Protein AF-A0ABD0L2Q4-F1 (afdb_monomer)

pLDDT: mean 79.16, std 17.63, range [41.12, 97.25]

InterPro domains:
  IPR006015 Universal stress protein A family [PR01438] (31-43)
  IPR006015 Universal stress protein A family [PR01438] (49-71)
  IPR006016 UspA [PF00582] (17-71)
  IPR014729 Rossmann-like alpha/beta/alpha sandwich fold [G3DSA:3.40.50.620] (7-77)
  IPR051688 Universal stress protein A [PTHR43010] (24-71)

Nearest PDB structures (foldseek):
  1mjh-assembly1_B  TM=8.324E-01  e=1.356E-03  Methanocaldococcus jannaschii
  2dum-assembly2_C  TM=8.409E-01  e=4.978E-03  Pyrococcus horikoshii OT3
  1mjh-assembly1_A  TM=8.338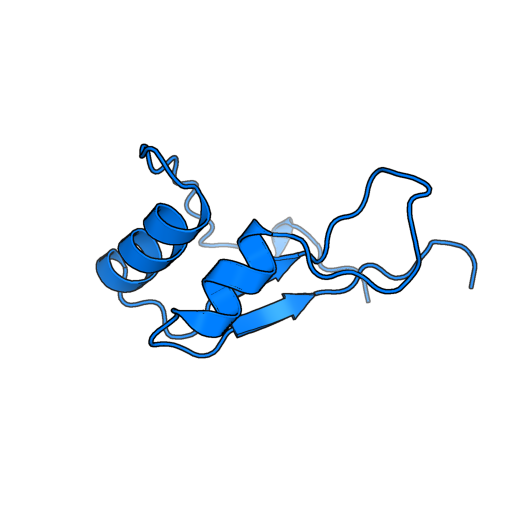E-01  e=5.709E-03  Methanocaldococcus jannaschii
  3hgm-assembly1_B  TM=8.620E-01  e=8.607E-03  Halomonas elongata
  5ahw-assembly2_D  TM=7.417E-01  e=3.623E-02  Mycolicibacterium smegmatis MC2 155

Radius of gyration: 14.07 Å; Cα contacts (8 Å, |Δi|>4): 59; chains: 1; bounding box: 28×26×40 Å

Organism: NCBI:txid370345

Sequence (77 aa):
MSLNLSQVQDAKFAHPHGQEAWHEIIKYAEKVGAGLIVIGSRGQGKLRRTFLGSVSDSVLHHSHVPVLVCRNKDASD

Solvent-accessible surface area (backbone atoms only — not comparable to full-atom values): 5288 Å² total; per-residue (Å²): 137,83,85,59,75,88,75,59,86,81,79,76,90,78,83,79,85,72,97,45,74,35,57,41,51,47,54,49,35,60,75,71,66,49,78,59,47,79,45,67,39,75,88,92,70,98,73,65,98,79,66,71,35,71,50,52,47,51,34,64,77,68,44,95,48,55,69,46,76,46,72,76,78,74,94,81,121

Mean predicted aligned error: 8.79 Å

Foldseek 3Di:
DDDDPVVCPDDDDDDFDDDAPLVSQQVVCVVVVPQEAEDEQDDDDPPDDDDRDPSRVSNCVPHPHHYHYDYDDDPPD

Secondary structure (DSSP, 8-state):
-PPPGGG-TT-------SS-HHHHHHHHHHHTT-S-EEEE---SSS--TT---HHHHHHHHH-SS-EEEEPPPPS--

Structure (mmCIF, N/CA/C/O backbone):
data_AF-A0ABD0L2Q4-F1
#
_entry.id   AF-A0ABD0L2Q4-F1
#
loop_
_atom_site.group_PDB
_atom_site.id
_atom_site.type_symbol
_atom_site.label_atom_id
_atom_site.label_alt_id
_atom_site.label_comp_id
_atom_site.label_asym_id
_atom_site.label_entity_id
_atom_site.label_seq_id
_atom_site.pdbx_PDB_ins_code
_atom_site.Cartn_x
_atom_site.Cartn_y
_atom_site.Cartn_z
_atom_site.occupancy
_atom_site.B_iso_or_equiv
_atom_site.auth_seq_id
_atom_site.auth_comp_id
_atom_site.auth_asym_id
_atom_site.auth_atom_id
_atom_site.pdbx_PDB_model_num
ATOM 1 N N . MET A 1 1 ? -12.089 2.139 -20.189 1.00 41.12 1 MET A N 1
ATOM 2 C CA . MET A 1 1 ? -12.880 2.782 -19.121 1.00 41.12 1 MET A CA 1
ATOM 3 C C . MET A 1 1 ? -11.916 3.630 -18.307 1.00 41.12 1 MET A C 1
ATOM 5 O O . MET A 1 1 ? -11.154 3.075 -17.529 1.00 41.12 1 MET A O 1
ATOM 9 N N . SER A 1 2 ? -11.845 4.931 -18.594 1.00 45.97 2 SER A N 1
ATOM 10 C CA . SER A 1 2 ? -10.967 5.860 -17.869 1.00 45.97 2 SER A CA 1
ATOM 11 C C . SER A 1 2 ? -11.702 6.376 -16.640 1.00 45.97 2 SER A C 1
ATOM 13 O O . SER A 1 2 ? -12.784 6.942 -16.776 1.00 45.97 2 SER A O 1
ATOM 15 N N . LEU A 1 3 ? -11.137 6.158 -15.453 1.00 51.88 3 LEU A N 1
ATOM 16 C CA . LEU A 1 3 ? -11.621 6.770 -14.215 1.00 51.88 3 LEU A CA 1
ATOM 17 C C . LEU A 1 3 ? -11.258 8.257 -14.228 1.00 51.88 3 LEU A C 1
ATOM 19 O O . LEU A 1 3 ? -10.099 8.612 -14.446 1.00 51.88 3 LEU A O 1
ATOM 23 N N . ASN A 1 4 ? -12.251 9.121 -14.023 1.00 51.81 4 ASN A N 1
ATOM 24 C CA . ASN A 1 4 ? -12.042 10.560 -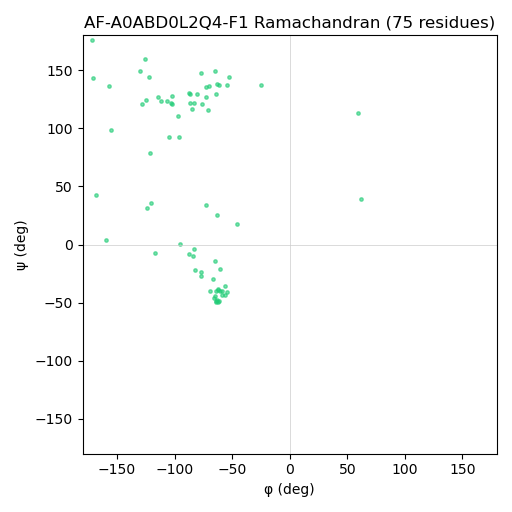13.915 1.00 51.81 4 ASN A CA 1
ATOM 25 C C . ASN A 1 4 ? -11.704 10.895 -12.454 1.00 51.81 4 ASN A C 1
ATOM 27 O O . ASN A 1 4 ? -12.426 10.481 -11.548 1.00 51.81 4 ASN A O 1
ATOM 31 N N . LEU A 1 5 ? -10.622 11.640 -12.207 1.00 57.75 5 LEU A N 1
ATOM 32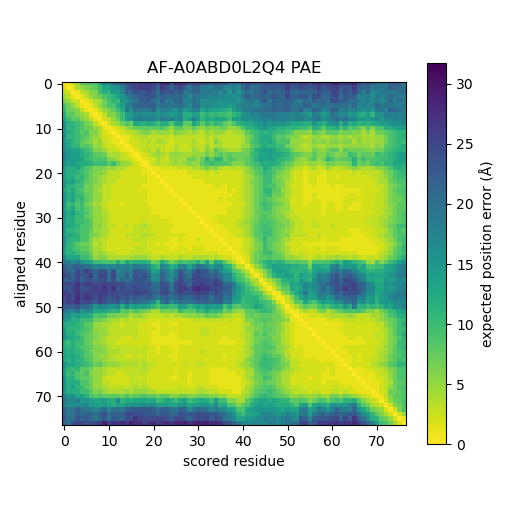 C CA . LEU A 1 5 ? -10.179 11.993 -10.846 1.00 57.75 5 LEU A CA 1
ATOM 33 C C . LEU A 1 5 ? -11.231 12.806 -10.066 1.00 57.75 5 LEU A C 1
ATOM 35 O O . LEU A 1 5 ? -11.238 12.768 -8.841 1.00 57.75 5 LEU A O 1
ATOM 39 N N . SER A 1 6 ? -12.166 13.464 -10.761 1.00 60.50 6 SER A N 1
ATOM 40 C CA . SER A 1 6 ? -13.321 14.159 -10.171 1.00 60.50 6 SER A CA 1
ATOM 41 C C . SER A 1 6 ? -14.328 13.238 -9.467 1.00 60.50 6 SER A C 1
ATOM 43 O O . SER A 1 6 ? -15.171 13.718 -8.713 1.00 60.50 6 SER A O 1
ATOM 45 N N . GLN A 1 7 ? -14.253 11.921 -9.685 1.00 61.12 7 GLN A N 1
ATOM 46 C CA . GLN A 1 7 ? -15.121 10.933 -9.036 1.00 61.12 7 GLN A CA 1
ATOM 47 C C . GLN A 1 7 ? -14.573 10.448 -7.683 1.00 61.12 7 GLN A C 1
ATOM 49 O O . GLN A 1 7 ? -15.278 9.744 -6.965 1.00 61.12 7 GLN A O 1
ATOM 54 N N . VAL A 1 8 ? -13.338 10.811 -7.316 1.00 63.75 8 VAL A N 1
ATOM 55 C CA . VAL A 1 8 ? -12.731 10.432 -6.033 1.00 63.75 8 VAL A CA 1
ATOM 56 C C . VAL A 1 8 ? -12.927 11.575 -5.038 1.00 63.75 8 VAL A C 1
ATOM 58 O O . VAL A 1 8 ? -12.131 12.507 -4.986 1.00 63.75 8 VAL A O 1
ATOM 61 N N . GLN A 1 9 ? -14.012 11.520 -4.267 1.00 62.25 9 GLN A N 1
ATOM 62 C CA . GLN A 1 9 ? -14.392 12.612 -3.359 1.00 62.25 9 GLN A CA 1
ATOM 63 C C . GLN A 1 9 ? -13.643 12.582 -2.011 1.00 62.25 9 GLN A C 1
ATOM 65 O O . GLN A 1 9 ? -13.469 13.633 -1.406 1.00 62.25 9 GLN A O 1
ATOM 70 N N . ASP A 1 10 ? -13.101 11.426 -1.600 1.00 73.31 10 ASP A N 1
ATOM 71 C CA . ASP A 1 10 ? -12.452 11.226 -0.288 1.00 73.31 10 ASP A CA 1
ATOM 72 C C . ASP A 1 10 ? -10.976 10.791 -0.380 1.00 73.31 10 ASP A C 1
ATOM 74 O O . ASP A 1 10 ? -10.478 9.995 0.423 1.00 73.31 10 ASP A O 1
ATOM 78 N N . ALA A 1 11 ? -10.237 11.295 -1.372 1.00 76.50 11 ALA A N 1
ATOM 79 C CA . ALA A 1 11 ? -8.806 11.015 -1.464 1.00 76.50 11 ALA A CA 1
ATOM 80 C C . ALA A 1 11 ? -8.032 11.744 -0.355 1.00 76.50 11 ALA A C 1
ATOM 82 O O . ALA A 1 11 ? -7.931 12.971 -0.347 1.00 76.50 11 ALA A O 1
ATOM 83 N N . LYS A 1 12 ? -7.415 10.982 0.552 1.00 84.00 12 LYS A N 1
ATOM 84 C CA . LYS A 1 12 ? -6.414 11.497 1.492 1.00 84.00 12 LYS A CA 1
ATOM 85 C C . LYS A 1 12 ? -5.028 11.090 1.020 1.00 84.00 12 LYS A C 1
ATOM 87 O O . LYS A 1 12 ? -4.735 9.905 0.888 1.00 84.00 12 LYS A O 1
ATOM 92 N N . PHE 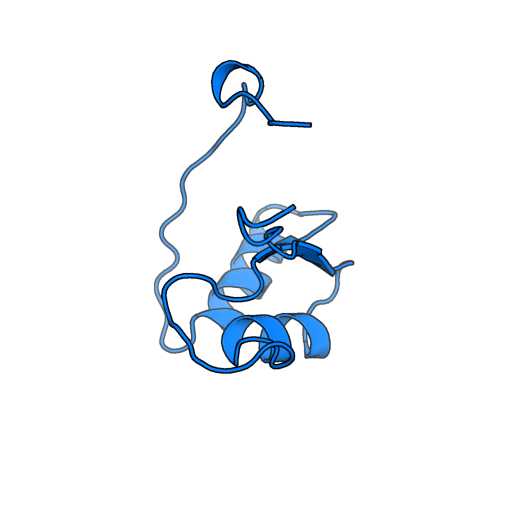A 1 13 ? -4.169 12.077 0.799 1.00 87.19 13 PHE A N 1
ATOM 93 C CA . PHE A 1 13 ? -2.760 11.821 0.537 1.00 87.19 13 PHE A CA 1
ATOM 94 C C . PHE A 1 13 ? -2.034 11.574 1.854 1.00 87.19 13 PHE A C 1
ATOM 96 O O . PHE A 1 13 ? -2.140 12.359 2.798 1.00 87.19 13 PHE A O 1
ATOM 103 N N . ALA A 1 14 ? -1.278 10.486 1.902 1.00 87.56 14 ALA A N 1
ATOM 104 C CA . ALA A 1 14 ? -0.405 10.158 3.011 1.00 87.56 14 ALA A CA 1
ATOM 105 C C . ALA A 1 14 ? 1.024 10.020 2.500 1.00 87.56 14 ALA A C 1
ATOM 107 O O . ALA A 1 14 ? 1.252 9.499 1.410 1.00 87.56 14 ALA A O 1
ATOM 108 N N . HIS A 1 15 ? 1.976 10.446 3.325 1.00 89.81 15 HIS A N 1
ATOM 109 C CA . HIS A 1 15 ? 3.403 10.256 3.086 1.00 89.81 15 HIS A CA 1
ATOM 110 C C . HIS A 1 15 ? 3.982 9.464 4.261 1.00 89.81 15 HIS A C 1
ATOM 112 O O . HIS A 1 15 ? 4.514 10.054 5.202 1.00 89.81 15 HIS A O 1
ATOM 118 N N . PRO A 1 16 ? 3.795 8.133 4.285 1.00 85.06 16 PRO A N 1
ATOM 119 C CA . PRO A 1 16 ? 4.422 7.285 5.286 1.00 85.06 16 PRO A CA 1
ATOM 120 C C . PRO A 1 16 ? 5.946 7.349 5.137 1.00 85.06 16 PRO A C 1
ATOM 122 O O . PRO A 1 16 ? 6.464 7.323 4.020 1.00 85.06 16 PRO A O 1
ATOM 125 N N . HIS A 1 17 ? 6.662 7.427 6.256 1.00 88.00 17 HIS A N 1
ATOM 126 C CA . HIS A 1 17 ? 8.123 7.448 6.279 1.00 88.00 17 HIS A CA 1
ATOM 127 C C . HIS A 1 17 ? 8.645 6.189 6.966 1.00 88.00 17 HIS A C 1
ATOM 129 O O . HIS A 1 17 ? 8.288 5.908 8.108 1.00 88.00 17 HIS A O 1
ATO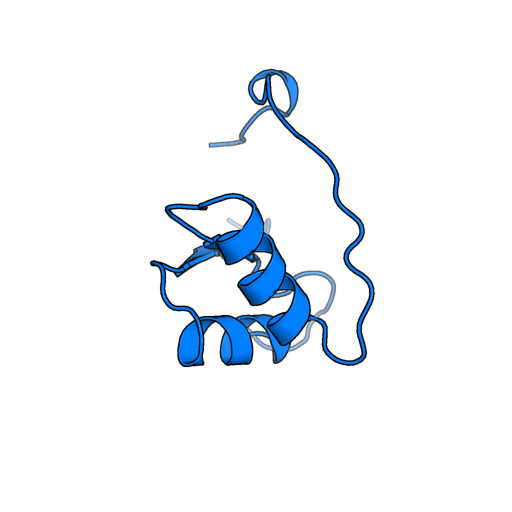M 135 N N . GLY A 1 18 ? 9.533 5.471 6.285 1.00 87.44 18 GLY A N 1
ATOM 136 C CA . GLY A 1 18 ? 10.180 4.264 6.789 1.00 87.44 18 GLY A CA 1
ATOM 137 C C . GLY A 1 18 ? 11.293 3.807 5.852 1.00 87.44 18 GLY A C 1
ATOM 138 O O . GLY A 1 18 ? 11.516 4.407 4.800 1.00 87.44 18 GLY A O 1
ATOM 139 N N . GLN A 1 19 ? 12.013 2.757 6.250 1.00 86.06 19 GLN A N 1
ATOM 140 C CA . GLN A 1 19 ? 13.148 2.244 5.471 1.00 86.06 19 GLN A CA 1
ATOM 141 C C . GLN A 1 19 ? 12.704 1.425 4.252 1.00 86.06 19 GLN A C 1
ATOM 143 O O . GLN A 1 19 ? 13.409 1.383 3.247 1.00 86.06 19 GLN A O 1
ATOM 148 N N . GLU A 1 20 ? 11.518 0.815 4.318 1.00 90.81 20 GLU A N 1
ATOM 149 C CA . GLU A 1 20 ? 10.996 -0.053 3.267 1.00 90.81 20 GLU A CA 1
ATOM 150 C C . GLU A 1 20 ? 9.580 0.362 2.864 1.00 90.81 20 GLU A C 1
ATOM 152 O O . GLU A 1 20 ? 8.652 0.361 3.672 1.00 90.81 20 GLU A O 1
ATOM 157 N N . ALA A 1 21 ? 9.397 0.694 1.583 1.00 91.75 21 ALA A N 1
ATOM 158 C CA . ALA A 1 21 ? 8.118 1.192 1.076 1.00 91.75 21 ALA A CA 1
ATOM 159 C C . ALA A 1 21 ? 6.969 0.187 1.257 1.00 91.75 21 ALA A C 1
ATOM 161 O O . ALA A 1 21 ? 5.859 0.579 1.600 1.00 91.75 21 ALA A O 1
ATOM 162 N N . TRP A 1 22 ? 7.228 -1.108 1.039 1.00 93.44 22 TRP A N 1
ATOM 163 C CA . TRP A 1 22 ? 6.201 -2.148 1.160 1.00 93.44 22 TRP A CA 1
ATOM 164 C C . TRP A 1 22 ? 5.686 -2.273 2.600 1.00 93.44 22 TRP A C 1
ATOM 166 O O . TRP A 1 22 ? 4.481 -2.404 2.812 1.00 93.44 22 TRP A O 1
ATOM 176 N N . HIS A 1 23 ? 6.590 -2.166 3.576 1.00 95.88 23 HIS A N 1
ATOM 177 C 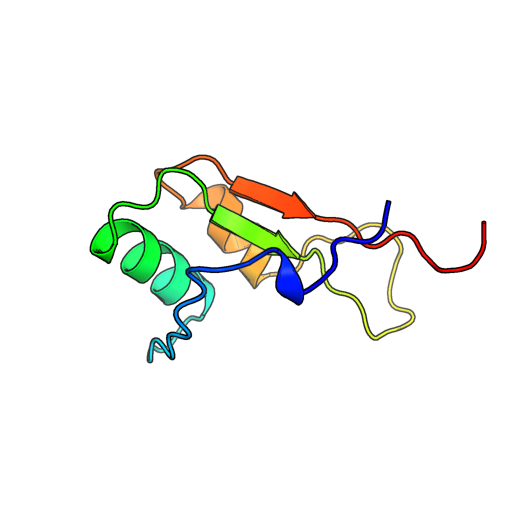CA . HIS A 1 23 ? 6.266 -2.260 4.992 1.00 95.88 23 HIS A CA 1
ATOM 178 C C . HIS A 1 23 ? 5.378 -1.091 5.420 1.00 95.88 23 HIS A C 1
ATOM 180 O O . HIS A 1 23 ? 4.344 -1.278 6.057 1.00 95.88 23 HIS A O 1
ATOM 186 N N . GLU A 1 24 ? 5.741 0.125 5.011 1.00 96.62 24 GLU A N 1
ATOM 187 C CA . GLU A 1 24 ? 4.962 1.316 5.343 1.00 96.62 24 GLU A CA 1
ATOM 188 C C . GLU A 1 24 ? 3.582 1.335 4.670 1.00 96.62 24 GLU A C 1
ATOM 190 O O . GLU A 1 24 ? 2.631 1.850 5.255 1.00 96.62 24 GLU A O 1
ATOM 195 N N . ILE A 1 25 ? 3.430 0.726 3.488 1.00 95.06 25 ILE A N 1
ATOM 196 C CA . ILE A 1 25 ? 2.117 0.547 2.848 1.00 95.06 25 ILE A CA 1
ATOM 197 C C . ILE A 1 25 ? 1.207 -0.335 3.712 1.00 95.06 25 ILE A C 1
ATOM 199 O O . ILE A 1 25 ? 0.073 0.057 3.983 1.00 95.06 25 ILE A O 1
ATOM 203 N N . ILE A 1 26 ? 1.691 -1.498 4.164 1.00 96.19 26 ILE A N 1
ATOM 204 C CA . ILE A 1 26 ? 0.903 -2.432 4.989 1.00 96.19 26 ILE A CA 1
ATOM 205 C C . ILE A 1 26 ? 0.557 -1.794 6.334 1.00 96.19 26 ILE A C 1
ATOM 207 O O . ILE A 1 26 ? -0.609 -1.738 6.715 1.00 96.19 26 ILE A O 1
ATOM 211 N N . LYS A 1 27 ? 1.553 -1.217 7.007 1.00 96.12 27 LYS A N 1
ATOM 212 C CA . LYS A 1 27 ? 1.374 -0.533 8.289 1.00 96.12 27 LYS A CA 1
ATOM 213 C C . LYS A 1 27 ? 0.383 0.627 8.197 1.00 96.12 27 LYS A C 1
ATOM 215 O O . LYS A 1 27 ? -0.418 0.847 9.105 1.00 96.12 27 LYS A O 1
ATOM 220 N N . TYR A 1 28 ? 0.419 1.392 7.106 1.00 95.50 28 TYR A N 1
ATOM 221 C CA . TYR A 1 28 ? -0.553 2.458 6.893 1.00 95.50 28 TYR A CA 1
ATOM 222 C C . TYR A 1 28 ? -1.954 1.902 6.617 1.00 95.50 28 TYR A C 1
ATOM 224 O O . TYR A 1 28 ? -2.923 2.434 7.157 1.00 95.50 28 TYR A O 1
ATOM 232 N N . ALA A 1 29 ? -2.068 0.824 5.834 1.00 95.56 29 ALA A N 1
ATOM 233 C CA . ALA A 1 29 ? -3.333 0.139 5.577 1.00 95.56 29 ALA A CA 1
ATOM 234 C C . ALA A 1 29 ? -3.982 -0.366 6.878 1.00 95.56 29 ALA A C 1
ATOM 236 O O . ALA A 1 29 ? -5.170 -0.135 7.091 1.00 95.56 29 ALA A O 1
ATOM 237 N N . GLU A 1 30 ? -3.201 -0.954 7.786 1.00 95.38 30 GLU A N 1
ATOM 238 C CA . GLU A 1 30 ? -3.658 -1.336 9.129 1.00 95.38 30 GLU A CA 1
ATOM 239 C C . GLU A 1 30 ? -4.123 -0.124 9.938 1.00 95.38 30 GLU A C 1
ATOM 241 O O . GLU A 1 30 ? -5.225 -0.125 10.486 1.00 95.38 30 GLU A O 1
ATOM 246 N N . LYS A 1 31 ? -3.315 0.945 9.968 1.00 95.00 31 LYS A N 1
ATOM 247 C CA . LYS A 1 31 ? -3.619 2.176 10.713 1.00 95.00 31 LYS A CA 1
ATOM 248 C C . LYS A 1 31 ? -4.961 2.790 10.315 1.00 95.00 31 LYS A C 1
ATOM 250 O O . LYS A 1 31 ? -5.630 3.378 11.162 1.00 95.00 31 LYS A O 1
ATOM 255 N N . VAL A 1 32 ? -5.333 2.707 9.038 1.00 94.00 32 VAL A N 1
ATOM 256 C CA . VAL A 1 32 ? -6.597 3.264 8.530 1.00 94.00 32 VAL A CA 1
ATOM 257 C C . VAL A 1 32 ? -7.728 2.236 8.459 1.00 94.00 32 VAL A C 1
ATOM 259 O O . VAL A 1 32 ? -8.826 2.593 8.042 1.00 94.00 32 VAL A O 1
ATOM 262 N N . GLY A 1 33 ? -7.482 0.980 8.847 1.00 95.25 33 GLY A N 1
ATOM 263 C CA . GLY A 1 33 ? -8.463 -0.100 8.743 1.00 95.25 33 GLY A CA 1
ATOM 264 C C . GLY A 1 33 ? -8.879 -0.390 7.297 1.00 95.25 33 GLY A C 1
ATOM 265 O O . GLY A 1 33 ? -10.059 -0.602 7.024 1.00 95.25 33 GLY A O 1
ATOM 266 N N . ALA A 1 34 ? -7.937 -0.339 6.352 1.00 95.12 34 ALA A N 1
ATOM 267 C CA . ALA A 1 34 ? -8.224 -0.555 4.938 1.00 95.12 34 ALA A CA 1
ATOM 268 C C . ALA A 1 34 ? -8.716 -1.989 4.683 1.00 95.12 34 ALA A C 1
ATOM 270 O O . ALA A 1 34 ? -8.054 -2.946 5.063 1.00 95.12 34 ALA A O 1
ATOM 271 N N . GLY A 1 35 ? -9.837 -2.147 3.974 1.00 96.62 35 GLY A N 1
ATOM 272 C CA . GLY A 1 35 ? -10.343 -3.465 3.562 1.00 96.62 35 GLY A CA 1
ATOM 273 C C . GLY A 1 35 ? -9.726 -4.016 2.268 1.00 96.62 35 GLY A C 1
ATOM 274 O O . GLY A 1 35 ? -9.966 -5.167 1.918 1.00 96.62 35 GLY A O 1
ATOM 275 N N . LEU A 1 36 ? -8.968 -3.195 1.535 1.00 95.75 36 LEU A N 1
ATOM 276 C CA . LEU A 1 36 ? -8.332 -3.541 0.263 1.00 95.75 36 LEU A CA 1
ATOM 277 C C . LEU A 1 36 ? -7.135 -2.618 0.028 1.00 95.75 36 LEU A C 1
ATOM 279 O O . LEU A 1 36 ? -7.249 -1.401 0.182 1.00 95.75 36 LEU A O 1
ATOM 283 N N . ILE A 1 37 ? -6.018 -3.185 -0.420 1.00 95.88 37 ILE A N 1
ATOM 284 C CA . ILE A 1 37 ? -4.882 -2.419 -0.937 1.00 95.88 37 ILE A CA 1
ATOM 285 C C . ILE A 1 37 ? -4.905 -2.482 -2.465 1.00 95.88 37 ILE A C 1
ATOM 287 O O . ILE A 1 37 ? -4.948 -3.561 -3.051 1.00 95.88 37 ILE A O 1
ATOM 291 N N . VAL A 1 38 ? -4.843 -1.326 -3.127 1.00 93.25 38 VAL A N 1
ATOM 292 C CA . VAL A 1 38 ? -4.736 -1.241 -4.590 1.00 93.25 38 VAL A CA 1
ATOM 293 C C . VAL A 1 38 ? -3.364 -0.695 -4.954 1.00 93.25 38 VAL A C 1
ATOM 295 O O . VAL A 1 38 ? -2.989 0.394 -4.525 1.00 93.25 38 VAL A O 1
ATOM 298 N N . ILE A 1 39 ? -2.618 -1.444 -5.762 1.00 90.38 39 ILE A N 1
ATOM 299 C CA . ILE A 1 39 ? -1.273 -1.076 -6.209 1.00 90.38 39 ILE A CA 1
ATOM 300 C C . ILE A 1 39 ? -1.139 -1.217 -7.721 1.00 90.38 39 ILE A C 1
ATOM 302 O O . ILE A 1 39 ? -1.753 -2.077 -8.350 1.00 90.38 39 ILE A O 1
ATOM 306 N N . GLY A 1 40 ? -0.292 -0.386 -8.321 1.00 84.00 40 GLY A N 1
ATOM 307 C CA . GLY A 1 40 ? 0.103 -0.566 -9.715 1.00 84.00 40 GLY A CA 1
ATOM 308 C C . GLY A 1 40 ? 1.138 -1.683 -9.873 1.00 84.00 40 GLY A C 1
ATOM 309 O O . GLY A 1 40 ? 2.015 -1.866 -9.025 1.00 84.00 40 GLY A O 1
ATOM 310 N N . SER A 1 41 ? 1.098 -2.394 -10.999 1.00 70.88 41 SER A N 1
ATOM 311 C CA . SER A 1 41 ? 2.292 -3.041 -11.550 1.00 70.88 41 SER A CA 1
ATOM 312 C C . SER A 1 41 ? 3.053 -1.982 -12.355 1.00 70.88 41 SER A C 1
ATOM 314 O O . SER A 1 41 ? 2.453 -1.380 -13.240 1.00 70.88 41 SER A O 1
ATOM 316 N N . ARG A 1 42 ? 4.319 -1.702 -12.019 1.00 65.56 42 ARG A N 1
ATOM 317 C CA . ARG A 1 42 ? 5.197 -0.673 -12.633 1.00 65.56 42 ARG A CA 1
ATOM 318 C C . ARG A 1 42 ? 4.863 -0.283 -14.091 1.00 65.56 42 ARG A C 1
ATOM 320 O O . ARG A 1 42 ? 4.720 -1.155 -14.940 1.00 65.56 42 ARG A O 1
ATOM 327 N N . GLY A 1 43 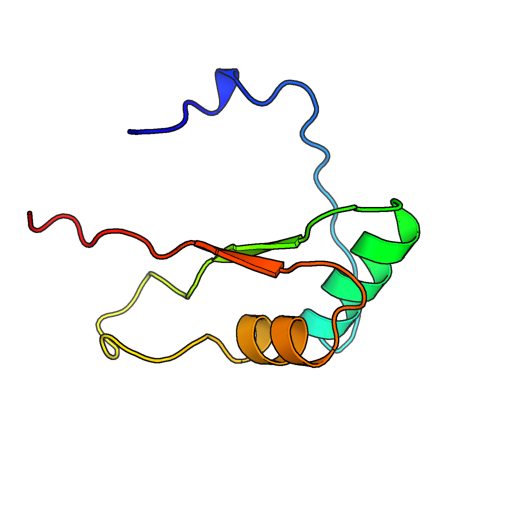? 4.910 1.018 -14.407 1.00 58.38 43 GLY A N 1
ATOM 328 C CA . GLY A 1 43 ? 4.857 1.521 -15.787 1.00 58.38 43 GLY A CA 1
ATOM 329 C C . GLY A 1 43 ? 5.496 2.903 -15.962 1.00 58.38 43 GLY A C 1
ATOM 330 O O . GLY A 1 43 ? 4.839 3.888 -15.658 1.00 58.38 43 GLY A O 1
ATOM 331 N N . GLN A 1 44 ? 6.753 2.940 -16.440 1.00 49.59 44 GLN A N 1
ATOM 332 C CA . GLN A 1 44 ? 7.434 4.035 -17.181 1.00 49.59 44 GLN A CA 1
ATOM 333 C C . GLN A 1 44 ? 8.780 3.534 -17.789 1.00 49.59 44 GLN A C 1
ATOM 335 O O . GLN A 1 44 ? 9.815 4.188 -17.695 1.00 49.59 44 GLN A O 1
ATOM 340 N N . GLY A 1 45 ? 8.835 2.331 -18.374 1.00 51.16 45 GLY A N 1
ATOM 341 C CA . GLY A 1 45 ? 10.076 1.853 -19.001 1.00 51.16 45 GLY A CA 1
ATOM 342 C C . GLY A 1 45 ? 9.897 0.572 -19.807 1.00 51.16 45 GLY A C 1
ATOM 343 O O . GLY A 1 45 ? 9.143 -0.307 -19.402 1.00 51.16 45 GLY A O 1
ATOM 344 N N . LYS A 1 46 ? 10.620 0.463 -20.932 1.00 49.09 46 LYS A N 1
ATOM 345 C CA . LYS A 1 46 ? 10.641 -0.659 -21.901 1.00 49.09 46 LYS A CA 1
ATOM 346 C C . LYS A 1 46 ? 11.147 -2.001 -21.324 1.00 49.09 46 LYS A C 1
ATOM 348 O O . LYS A 1 46 ? 11.680 -2.829 -22.059 1.00 49.09 46 LYS A O 1
ATOM 353 N N . LEU A 1 47 ? 11.029 -2.235 -20.019 1.00 54.59 47 LEU A N 1
ATOM 354 C CA . LEU A 1 47 ? 11.551 -3.425 -19.362 1.00 54.59 47 LEU A CA 1
ATOM 355 C C . LEU A 1 47 ? 10.416 -4.393 -19.010 1.00 54.59 47 LEU A C 1
ATOM 357 O O . LEU A 1 47 ? 9.823 -4.337 -17.943 1.00 54.59 47 LEU A O 1
ATOM 361 N N . ARG A 1 48 ? 10.195 -5.309 -19.957 1.00 51.28 48 ARG A N 1
ATOM 362 C CA . ARG A 1 48 ? 9.594 -6.643 -19.823 1.00 51.28 48 ARG A CA 1
ATOM 363 C C . ARG A 1 48 ? 8.163 -6.737 -19.268 1.00 51.28 48 ARG A C 1
ATOM 365 O O . ARG A 1 48 ? 7.890 -6.608 -18.082 1.00 51.28 48 ARG A O 1
ATOM 372 N N . ARG A 1 49 ? 7.309 -7.174 -20.191 1.00 54.81 49 ARG A N 1
ATOM 373 C CA . ARG A 1 49 ? 5.904 -7.608 -20.165 1.00 54.81 49 ARG A CA 1
ATOM 374 C C . ARG A 1 49 ? 5.453 -8.576 -19.040 1.00 54.81 49 ARG A C 1
ATOM 376 O O . ARG A 1 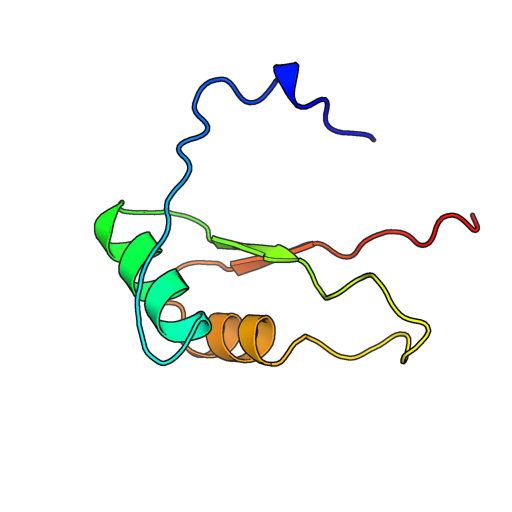49 ? 4.395 -9.173 -19.190 1.00 54.81 49 ARG A O 1
ATOM 383 N N . THR A 1 50 ? 6.162 -8.761 -17.920 1.00 55.31 50 THR A N 1
ATOM 384 C CA . THR A 1 50 ? 5.786 -9.844 -16.977 1.00 55.31 50 THR A CA 1
ATOM 385 C C . THR A 1 50 ? 6.267 -9.764 -15.525 1.00 55.31 50 THR A C 1
ATOM 387 O O . THR A 1 50 ? 5.994 -10.704 -14.786 1.00 55.31 50 THR A O 1
ATOM 390 N N . PHE A 1 51 ? 6.944 -8.705 -15.065 1.00 64.00 51 PHE A N 1
ATOM 391 C CA . PHE A 1 51 ? 7.456 -8.685 -13.683 1.00 64.00 51 PHE A CA 1
ATOM 392 C C . PHE A 1 51 ? 6.667 -7.752 -12.761 1.00 64.00 51 PHE A C 1
ATOM 394 O O . PHE A 1 51 ? 6.558 -6.548 -13.004 1.00 64.00 51 PHE A O 1
ATOM 401 N N . LEU A 1 52 ? 6.145 -8.320 -11.672 1.00 73.69 52 LEU A N 1
ATOM 402 C CA . LEU A 1 52 ? 5.628 -7.571 -10.534 1.00 73.69 52 LEU A CA 1
ATOM 403 C C . LEU A 1 52 ? 6.775 -6.745 -9.922 1.00 73.69 52 LEU A C 1
ATOM 405 O O . LEU A 1 52 ? 7.911 -7.209 -9.835 1.00 73.69 52 LEU A O 1
ATOM 409 N N . GLY A 1 53 ? 6.518 -5.483 -9.564 1.00 80.00 53 GLY A N 1
ATOM 410 C CA . GLY A 1 53 ? 7.539 -4.654 -8.917 1.00 80.00 53 GLY A CA 1
ATOM 411 C C . GLY A 1 53 ? 7.896 -5.217 -7.541 1.00 80.00 53 GLY A C 1
ATOM 412 O O . GLY A 1 53 ? 7.019 -5.758 -6.887 1.00 80.00 53 GLY A O 1
ATOM 413 N N . SER A 1 54 ? 9.139 -5.046 -7.078 1.00 86.00 54 SER A N 1
ATOM 414 C CA . SER A 1 54 ? 9.580 -5.572 -5.772 1.00 86.00 54 SER A CA 1
ATOM 415 C C . SER A 1 54 ? 8.687 -5.122 -4.614 1.00 86.00 54 SER A C 1
ATOM 417 O O . SER A 1 54 ? 8.320 -5.930 -3.780 1.00 86.00 54 SER A O 1
ATOM 419 N N . VAL A 1 55 ? 8.256 -3.857 -4.606 1.00 90.56 55 VAL A N 1
ATOM 420 C CA . VAL A 1 55 ? 7.297 -3.355 -3.607 1.00 90.56 55 VAL A CA 1
ATOM 421 C C . VAL A 1 55 ? 5.959 -4.075 -3.725 1.00 90.56 55 VAL A C 1
ATOM 423 O O . VAL A 1 55 ? 5.417 -4.528 -2.726 1.00 90.56 55 VAL A O 1
ATOM 426 N N . SER A 1 56 ? 5.429 -4.188 -4.943 1.00 89.69 56 SER A N 1
ATOM 427 C CA . SER A 1 56 ? 4.143 -4.836 -5.177 1.00 89.69 56 SER A CA 1
ATOM 428 C C . SER A 1 56 ? 4.170 -6.314 -4.783 1.00 89.69 56 SER A C 1
ATOM 430 O O . SER A 1 56 ? 3.215 -6.801 -4.193 1.00 89.69 56 SER A O 1
ATOM 432 N N . ASP A 1 57 ? 5.276 -6.996 -5.065 1.00 90.56 57 ASP A N 1
ATOM 433 C CA . ASP A 1 57 ? 5.539 -8.378 -4.674 1.00 90.56 57 ASP A CA 1
ATOM 434 C C . ASP A 1 57 ? 5.611 -8.532 -3.153 1.00 90.56 57 ASP A C 1
ATOM 436 O O . ASP A 1 57 ? 4.891 -9.347 -2.581 1.00 90.56 57 ASP A O 1
ATOM 440 N N . SER A 1 58 ? 6.385 -7.688 -2.472 1.00 93.75 58 SER A N 1
ATOM 441 C CA . SER A 1 58 ? 6.461 -7.718 -1.013 1.00 93.75 58 SER A CA 1
ATOM 442 C C . SER A 1 58 ? 5.112 -7.407 -0.357 1.00 93.75 58 SER A C 1
ATOM 444 O O . SER A 1 58 ? 4.760 -8.060 0.619 1.00 93.75 58 SER A O 1
ATOM 446 N N . VAL A 1 59 ? 4.315 -6.480 -0.901 1.00 94.81 59 VAL A N 1
ATOM 447 C CA . VAL A 1 59 ? 2.962 -6.202 -0.388 1.00 94.81 59 VAL A CA 1
ATOM 448 C C . VAL A 1 59 ? 2.036 -7.406 -0.578 1.00 94.81 59 VAL A C 1
ATOM 450 O O . VAL A 1 59 ? 1.329 -7.757 0.361 1.00 94.81 59 VAL A O 1
ATOM 453 N N . LEU A 1 60 ? 2.052 -8.067 -1.744 1.00 93.00 60 LEU A N 1
ATOM 454 C CA . LEU A 1 60 ? 1.248 -9.276 -1.977 1.00 93.00 60 LEU A CA 1
ATOM 455 C C . LEU A 1 60 ? 1.538 -10.376 -0.952 1.00 93.00 60 LEU A C 1
ATOM 457 O O . LEU A 1 60 ? 0.609 -11.014 -0.469 1.00 93.00 60 LEU A O 1
ATOM 461 N N . HIS A 1 61 ? 2.815 -10.603 -0.641 1.00 94.38 61 HIS A N 1
ATOM 462 C CA . HIS A 1 61 ? 3.229 -11.703 0.229 1.00 94.38 61 HIS A CA 1
ATOM 463 C C . HIS A 1 61 ? 2.990 -11.446 1.721 1.00 94.38 61 HIS A C 1
ATOM 465 O O . HIS A 1 61 ? 2.881 -12.404 2.480 1.00 94.38 61 HIS A O 1
ATOM 471 N N . HIS A 1 62 ? 2.917 -10.182 2.147 1.00 96.06 62 HIS A N 1
ATOM 472 C CA . HIS A 1 62 ? 2.868 -9.832 3.571 1.00 96.06 62 HIS A CA 1
ATOM 473 C C . HIS A 1 62 ? 1.576 -9.125 3.996 1.00 96.06 62 HIS A C 1
ATOM 475 O O . HIS A 1 62 ? 1.386 -8.891 5.186 1.00 96.06 62 HIS A O 1
ATOM 481 N N . SER A 1 63 ? 0.688 -8.754 3.067 1.00 96.31 63 SER A N 1
ATOM 482 C CA . SER A 1 63 ? -0.544 -8.054 3.432 1.00 96.31 63 SER A CA 1
ATOM 483 C C . SER A 1 63 ? -1.527 -8.961 4.170 1.00 96.31 63 SER A C 1
ATOM 485 O O . SER A 1 63 ? -1.797 -10.089 3.762 1.00 96.31 63 SER A O 1
ATOM 487 N N . HIS A 1 64 ? -2.127 -8.419 5.229 1.00 95.50 64 HIS A N 1
ATOM 488 C CA . HIS A 1 64 ? -3.225 -9.054 5.958 1.00 95.50 64 HIS A CA 1
ATOM 489 C C . HIS A 1 64 ? -4.600 -8.819 5.320 1.00 95.50 64 HIS A C 1
ATOM 491 O O . HIS A 1 64 ? -5.599 -9.358 5.796 1.00 95.50 64 HIS A O 1
ATOM 497 N N . VAL A 1 65 ? -4.668 -8.018 4.256 1.00 97.12 65 VAL A N 1
ATOM 498 C CA . VAL A 1 65 ? -5.907 -7.692 3.546 1.00 97.12 65 VAL A CA 1
ATOM 499 C C . VAL A 1 65 ? -5.758 -8.010 2.060 1.00 97.12 65 VAL A C 1
ATOM 501 O O . VAL A 1 65 ? -4.637 -8.109 1.559 1.00 97.12 65 VAL A O 1
ATOM 504 N N . PRO A 1 66 ? -6.866 -8.187 1.321 1.00 97.25 66 PRO A N 1
ATOM 505 C CA . PRO A 1 66 ? -6.796 -8.405 -0.114 1.00 97.25 66 PRO A CA 1
ATOM 506 C C . PRO A 1 66 ? -5.974 -7.317 -0.816 1.00 97.25 66 PRO A C 1
ATOM 508 O O . PRO A 1 66 ? -6.031 -6.137 -0.455 1.00 97.25 66 PRO A O 1
ATOM 511 N N . VAL A 1 67 ? -5.236 -7.715 -1.853 1.00 95.62 67 VAL A N 1
ATOM 512 C CA . VAL A 1 67 ? -4.425 -6.803 -2.662 1.00 95.62 67 VAL A CA 1
ATOM 513 C C . VAL A 1 67 ? -4.815 -6.935 -4.132 1.00 95.62 67 VAL A C 1
ATOM 515 O O . VAL A 1 67 ? -4.765 -8.020 -4.710 1.00 95.62 67 VAL A O 1
ATOM 518 N N . LEU A 1 68 ? -5.185 -5.815 -4.752 1.00 93.38 68 LEU A N 1
ATOM 519 C CA . LEU A 1 68 ? -5.490 -5.718 -6.176 1.00 93.38 68 LEU A CA 1
ATOM 520 C C . LEU A 1 68 ? -4.312 -5.091 -6.924 1.00 93.38 68 LEU A C 1
ATOM 522 O O . LEU A 1 68 ? -3.937 -3.945 -6.672 1.00 93.38 68 LEU A O 1
ATOM 526 N N . VAL A 1 69 ? -3.771 -5.829 -7.895 1.00 88.88 69 VAL A N 1
ATOM 527 C CA . VAL A 1 69 ? -2.711 -5.335 -8.780 1.00 88.88 69 VAL A CA 1
ATOM 528 C C . VAL A 1 69 ? -3.317 -4.830 -10.087 1.00 88.88 69 VAL A C 1
ATOM 530 O O . VAL A 1 69 ? -3.780 -5.607 -10.926 1.00 88.88 69 VAL A O 1
ATOM 533 N N . CYS A 1 70 ? -3.270 -3.518 -10.284 1.00 86.12 70 CYS A N 1
ATOM 534 C CA . CYS A 1 70 ? -3.729 -2.867 -11.503 1.00 86.12 70 CYS A CA 1
ATOM 535 C C . CYS A 1 70 ? -2.615 -2.869 -12.558 1.00 86.12 70 CYS A C 1
ATOM 537 O O . CYS A 1 70 ? -1.568 -2.238 -12.380 1.00 86.12 70 CYS A O 1
ATOM 539 N N . ARG A 1 71 ? -2.858 -3.563 -13.676 1.00 76.88 71 ARG A N 1
ATOM 540 C CA . ARG A 1 71 ? -2.004 -3.521 -14.870 1.00 76.88 71 ARG A CA 1
ATOM 541 C C . ARG A 1 71 ? -2.441 -2.374 -15.769 1.00 76.88 71 ARG A C 1
ATOM 543 O O . ARG A 1 71 ? -3.627 -2.266 -16.079 1.00 76.88 71 ARG A O 1
ATOM 550 N N . ASN A 1 72 ? -1.495 -1.541 -16.197 1.00 70.62 72 ASN A N 1
ATOM 551 C CA . ASN A 1 72 ? -1.787 -0.552 -17.226 1.00 70.62 72 ASN A CA 1
ATOM 552 C C . ASN A 1 72 ? -1.936 -1.275 -18.572 1.00 70.62 72 ASN A C 1
ATOM 554 O O . ASN A 1 72 ? -1.140 -2.162 -18.880 1.00 70.62 72 ASN A O 1
ATOM 558 N N . LYS A 1 73 ? -2.955 -0.924 -19.356 1.00 62.44 73 LYS A N 1
ATOM 559 C CA . LYS A 1 73 ? -3.007 -1.352 -20.754 1.00 62.44 73 LYS A CA 1
ATOM 560 C C . LYS A 1 73 ? -2.012 -0.479 -21.515 1.00 62.44 73 LYS A C 1
ATOM 562 O O . LYS A 1 73 ? -2.128 0.743 -21.471 1.00 62.44 73 LYS A O 1
ATOM 567 N N . ASP A 1 74 ? -1.025 -1.090 -22.162 1.00 57.28 74 ASP A N 1
ATOM 568 C CA . ASP A 1 74 ? -0.169 -0.372 -23.107 1.00 57.28 74 ASP A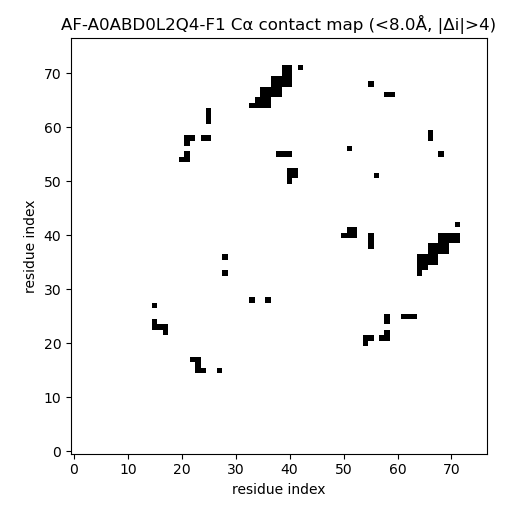 CA 1
ATOM 569 C C . ASP A 1 74 ? -1.074 0.307 -24.155 1.00 57.28 74 ASP A C 1
ATOM 571 O O . ASP A 1 74 ? -2.040 -0.298 -24.616 1.00 57.28 74 ASP A O 1
ATOM 575 N N . ALA A 1 75 ? -0.790 1.562 -24.518 1.00 54.62 75 ALA A N 1
ATOM 576 C CA . ALA A 1 75 ? -1.594 2.374 -25.444 1.00 54.62 75 ALA A CA 1
ATOM 577 C C . ALA A 1 75 ? -1.481 1.932 -26.924 1.00 54.62 75 ALA A C 1
ATOM 579 O O . ALA A 1 75 ? -1.468 2.769 -27.822 1.00 54.62 75 ALA A O 1
ATOM 580 N N . SER A 1 76 ? -1.334 0.632 -27.178 1.00 52.56 76 SER A N 1
ATOM 581 C CA . SER A 1 76 ? -1.147 0.042 -28.507 1.00 52.56 76 SER A CA 1
ATOM 582 C C . SER A 1 76 ? -2.195 -1.028 -28.836 1.00 52.56 76 SER A C 1
ATOM 584 O O . SER A 1 76 ? -1.862 -1.995 -29.519 1.00 52.56 76 SER A O 1
ATOM 586 N N . ASP A 1 77 ? -3.408 -0.875 -28.303 1.00 44.94 77 ASP A N 1
ATOM 587 C CA . ASP A 1 77 ? -4.620 -1.535 -28.814 1.00 44.94 77 ASP A CA 1
ATOM 588 C C . ASP A 1 77 ? -5.334 -0.553 -29.754 1.00 44.94 77 ASP A C 1
ATOM 590 O O . ASP A 1 77 ? -5.552 0.604 -29.313 1.00 44.94 77 ASP A O 1
#